Protein AF-A0A0S9N6T1-F1 (afdb_monomer)

Foldseek 3Di:
DPLVVVQVVQVVVLVVPADDKDWDADPVPRDIKIWGWHWDDKDWDPPCVPPDPFKTKIKIKTWTAWIADPVVRDTDGGQVSCVVVVNGDIDIDIDIDGPPPDPPPPPD

Radius of gyration: 19.17 Å; Cα contacts (8 Å, |Δi|>4): 183; chains: 1; bounding box: 43×37×54 Å

Sequence (108 aa):
MGGAFLALDFFRKMRGTHNQYWSCECPACQCSADLGGEKDFEELTEDQDEITPGWEEFETTFSPAGFFCEQSSLQLVGTGELLAAGMNDEIVEVQEREINDEPDYRND

Secondary structure (DSSP, 8-state):
--HHHHHHHHHHHHHHH-SEEEEEE-TTT-SEEEEEEEEEEEEE-S-GGGSPTTEEEEEEEEEEEEEEETTTTEEEESHHHHHHTT----EEEEEEEE----------

Mean predicted aligned error: 10.29 Å

Solvent-accessible surface area (backbone atoms only — not comparable to full-atom values): 6488 Å² total; per-residue (Å²): 143,65,66,70,63,57,52,53,52,50,53,52,46,50,71,70,73,38,77,46,76,46,82,44,72,31,94,87,70,71,42,76,19,44,36,24,19,37,76,72,51,74,46,71,57,88,81,52,88,82,52,61,95,60,50,46,51,34,41,33,36,25,41,43,38,34,36,42,24,80,86,78,65,47,74,34,68,37,52,70,48,25,46,76,70,71,51,58,70,68,46,76,46,78,44,80,42,72,61,82,83,75,79,90,70,84,79,128

pLDDT: mean 77.43, std 13.31, range [45.69, 90.56]

Structure (mmCIF, N/CA/C/O backbone):
data_AF-A0A0S9N6T1-F1
#
_entry.id   AF-A0A0S9N6T1-F1
#
loop_
_atom_site.group_PDB
_atom_site.id
_atom_site.type_symbol
_atom_site.label_atom_id
_atom_site.label_alt_id
_atom_site.label_comp_id
_atom_site.label_asym_id
_atom_site.label_entity_id
_atom_site.label_seq_id
_atom_site.pdbx_PDB_ins_code
_atom_site.Cartn_x
_atom_site.Cartn_y
_atom_site.Cartn_z
_atom_site.occupancy
_atom_site.B_iso_or_equiv
_atom_site.auth_seq_id
_atom_site.auth_comp_id
_atom_site.auth_asym_id
_atom_site.auth_atom_id
_atom_site.pdbx_PDB_model_num
ATOM 1 N N . MET A 1 1 ? -18.369 13.206 19.808 1.00 47.94 1 MET A N 1
ATOM 2 C CA . MET A 1 1 ? -18.245 13.527 18.367 1.00 47.94 1 MET A CA 1
ATOM 3 C C . MET A 1 1 ? -16.762 13.639 17.976 1.00 47.94 1 MET A C 1
ATOM 5 O O . MET A 1 1 ? -16.343 14.690 17.523 1.00 47.94 1 MET A O 1
ATOM 9 N N . GLY A 1 2 ? -15.947 12.598 18.206 1.00 53.03 2 GLY A N 1
ATOM 10 C CA . GLY A 1 2 ? -14.480 12.683 18.043 1.00 53.03 2 GLY A CA 1
ATOM 11 C C . GLY A 1 2 ? -13.848 11.659 17.091 1.00 53.03 2 GLY A C 1
ATOM 12 O O . GLY A 1 2 ? -12.690 11.819 16.736 1.00 53.03 2 GLY A O 1
ATOM 13 N N . GLY A 1 3 ? -14.585 10.628 16.657 1.00 53.38 3 GLY A N 1
ATOM 14 C CA . GLY A 1 3 ? -14.027 9.552 15.823 1.00 53.38 3 GLY A CA 1
ATOM 15 C C . GLY A 1 3 ? -13.812 9.938 14.356 1.00 53.38 3 GLY A C 1
ATOM 16 O O . GLY A 1 3 ? -12.800 9.579 13.770 1.00 53.38 3 GLY A O 1
ATOM 17 N N . ALA A 1 4 ? -14.717 10.735 13.778 1.00 58.81 4 ALA A N 1
ATOM 18 C CA . ALA A 1 4 ? -14.657 11.098 12.358 1.00 58.81 4 ALA A CA 1
ATOM 19 C C . ALA A 1 4 ? -13.481 12.030 12.001 1.00 58.81 4 ALA A C 1
ATOM 21 O O . ALA A 1 4 ? -12.968 11.966 10.890 1.00 58.81 4 ALA A O 1
ATOM 22 N N . PHE A 1 5 ? -13.028 12.873 12.938 1.00 60.28 5 PHE A N 1
ATOM 23 C CA . PHE A 1 5 ? -11.889 13.770 12.703 1.00 60.28 5 PHE A CA 1
ATOM 24 C C . PHE A 1 5 ? -10.566 13.001 12.592 1.00 60.28 5 PHE A C 1
ATOM 26 O O . PHE A 1 5 ? -9.783 13.264 11.686 1.00 60.28 5 PHE A O 1
ATOM 33 N N . LEU A 1 6 ? -10.352 12.000 13.453 1.00 61.56 6 LEU A N 1
ATOM 34 C CA . LEU A 1 6 ? -9.128 11.189 13.441 1.00 61.56 6 LEU A CA 1
ATOM 35 C C . LEU A 1 6 ? -9.034 10.290 12.199 1.00 61.56 6 LEU A C 1
ATOM 37 O O . LEU A 1 6 ? -7.946 10.091 11.665 1.00 61.56 6 LEU A O 1
ATOM 41 N N . ALA A 1 7 ? -10.173 9.785 11.719 1.00 66.69 7 ALA A N 1
ATOM 42 C CA . ALA A 1 7 ? -10.259 9.000 10.490 1.00 66.69 7 ALA A CA 1
ATOM 43 C C . ALA A 1 7 ? -9.830 9.812 9.253 1.00 66.69 7 ALA A C 1
ATOM 45 O O . ALA A 1 7 ? -9.043 9.335 8.436 1.00 66.69 7 ALA A O 1
ATOM 46 N N . LEU A 1 8 ? -10.294 11.063 9.146 1.00 69.88 8 LEU A N 1
ATOM 47 C CA . LEU A 1 8 ? -9.970 11.933 8.013 1.00 69.88 8 LEU A CA 1
ATOM 48 C C . LEU A 1 8 ? -8.488 12.340 7.989 1.00 69.88 8 LEU A C 1
ATOM 50 O O . LEU A 1 8 ? -7.871 12.371 6.923 1.00 69.88 8 LEU A O 1
ATOM 54 N N . ASP A 1 9 ? -7.915 12.641 9.158 1.00 78.25 9 ASP A N 1
ATOM 55 C CA . ASP A 1 9 ? -6.506 13.026 9.277 1.00 78.25 9 ASP A CA 1
ATOM 56 C C . ASP A 1 9 ? -5.570 11.873 8.907 1.00 78.25 9 ASP A C 1
ATOM 58 O O . ASP A 1 9 ? -4.569 12.084 8.218 1.00 78.25 9 ASP A O 1
ATOM 62 N N . PHE A 1 10 ? -5.910 10.646 9.312 1.00 73.06 10 PHE A N 1
ATOM 63 C CA . PHE A 1 10 ? -5.120 9.473 8.958 1.00 73.06 10 PHE A CA 1
ATOM 64 C C . PHE A 1 10 ? -5.175 9.185 7.459 1.00 73.06 10 PHE A C 1
ATOM 66 O O . PHE A 1 10 ? -4.132 9.020 6.834 1.00 73.06 10 PHE A O 1
ATOM 73 N N . PHE A 1 11 ? -6.369 9.203 6.862 1.00 74.62 11 PHE A N 1
ATOM 74 C CA . PHE A 1 11 ? -6.536 9.017 5.423 1.00 74.62 11 PHE A CA 1
ATOM 75 C C . PHE A 1 11 ? -5.745 10.046 4.610 1.00 74.62 11 PHE A C 1
ATOM 77 O O . PHE A 1 11 ? -5.027 9.698 3.676 1.00 74.62 11 PHE A O 1
ATOM 84 N N . ARG A 1 12 ? -5.816 11.323 5.001 1.00 80.50 12 ARG A N 1
ATOM 85 C CA . ARG A 1 12 ? -5.066 12.398 4.346 1.00 80.50 12 ARG A CA 1
ATOM 86 C C . ARG A 1 12 ? -3.557 12.238 4.514 1.00 80.50 12 ARG A C 1
ATOM 88 O O . ARG A 1 12 ? -2.817 12.536 3.583 1.00 80.50 12 ARG A O 1
ATOM 95 N N . LYS A 1 13 ? -3.101 11.796 5.688 1.00 80.75 13 LYS A N 1
ATOM 96 C CA . LYS A 1 13 ? -1.686 11.505 5.925 1.00 80.75 13 LYS A CA 1
ATOM 97 C C . LYS A 1 13 ? -1.231 10.351 5.041 1.00 80.75 13 LYS A C 1
ATOM 99 O O . LYS A 1 13 ? -0.256 10.516 4.325 1.00 80.75 13 LYS A O 1
ATOM 104 N N . MET A 1 14 ? -1.975 9.246 5.041 1.00 80.69 14 MET A N 1
ATOM 105 C CA . MET A 1 14 ? -1.696 8.070 4.223 1.00 80.69 14 MET A CA 1
ATOM 106 C C . MET A 1 14 ? -1.617 8.463 2.744 1.00 80.69 14 MET A C 1
ATOM 108 O O . MET A 1 14 ? -0.597 8.185 2.124 1.00 80.69 14 MET A O 1
ATOM 112 N N . ARG A 1 15 ? -2.579 9.254 2.245 1.00 79.38 15 ARG A N 1
ATOM 113 C CA . ARG A 1 15 ? -2.589 9.808 0.879 1.00 79.38 15 ARG A CA 1
ATOM 114 C C . ARG A 1 15 ? -1.493 10.820 0.534 1.00 79.38 15 ARG A C 1
ATOM 116 O O . ARG A 1 15 ? -1.347 11.182 -0.629 1.00 79.38 15 ARG A O 1
ATOM 123 N N . GLY A 1 16 ? -0.765 11.322 1.524 1.00 80.50 16 GLY A N 1
ATOM 124 C CA . GLY A 1 16 ? 0.348 12.248 1.322 1.00 80.50 16 GLY A CA 1
ATOM 125 C C . GLY A 1 16 ? 1.723 11.623 1.536 1.00 80.50 16 GLY A C 1
ATOM 126 O O . GLY A 1 16 ? 2.716 12.279 1.237 1.00 80.50 16 GLY A O 1
ATOM 127 N N . THR A 1 17 ? 1.796 10.410 2.092 1.00 81.81 17 THR A N 1
ATOM 128 C CA . THR A 1 17 ? 3.067 9.761 2.448 1.00 81.81 17 THR A CA 1
ATOM 129 C C . THR A 1 17 ? 3.435 8.589 1.554 1.00 81.81 17 THR A C 1
ATOM 131 O O . THR A 1 17 ? 4.606 8.241 1.528 1.00 81.81 17 THR A O 1
ATOM 134 N N . HIS A 1 18 ? 2.477 7.979 0.855 1.00 86.12 18 HIS A N 1
ATOM 135 C CA . HIS A 1 18 ? 2.732 6.817 0.002 1.00 86.12 18 HIS A CA 1
ATOM 136 C C . HIS A 1 18 ? 2.793 7.226 -1.470 1.00 86.12 18 HIS A C 1
ATOM 138 O O . HIS A 1 18 ? 2.240 8.257 -1.874 1.00 86.12 18 HIS A O 1
ATOM 144 N N . ASN A 1 19 ? 3.457 6.405 -2.275 1.00 87.56 19 ASN A N 1
ATOM 145 C CA . ASN A 1 19 ? 3.666 6.703 -3.687 1.00 87.56 19 ASN A CA 1
ATOM 146 C C . ASN A 1 19 ? 2.448 6.310 -4.521 1.00 87.56 19 ASN A C 1
ATOM 148 O O . ASN A 1 19 ? 2.088 7.036 -5.443 1.00 87.56 19 ASN A O 1
ATOM 152 N N . GLN A 1 20 ? 1.804 5.199 -4.164 1.00 88.50 20 GLN A N 1
ATOM 153 C CA . GLN A 1 20 ? 0.685 4.629 -4.904 1.00 88.50 20 GLN A CA 1
ATOM 154 C C . GLN A 1 20 ? -0.392 4.100 -3.948 1.00 88.50 20 GLN A C 1
ATOM 156 O O . GLN A 1 20 ? -0.109 3.805 -2.783 1.00 88.50 20 GLN A O 1
ATOM 161 N N . TYR A 1 21 ? -1.635 4.026 -4.432 1.00 89.56 21 TYR A N 1
ATOM 162 C CA . TYR A 1 21 ? -2.800 3.615 -3.648 1.00 89.56 21 TYR A CA 1
ATOM 163 C C . TYR A 1 21 ? -3.662 2.629 -4.422 1.00 89.56 21 TYR A C 1
ATOM 165 O O . TYR A 1 21 ? -3.954 2.856 -5.596 1.00 89.56 21 TYR A O 1
ATOM 173 N N . TRP A 1 22 ? -4.161 1.607 -3.734 1.00 88.81 22 TRP A N 1
ATOM 174 C CA . TRP A 1 22 ? -5.075 0.617 -4.293 1.00 88.81 22 TRP A CA 1
ATOM 175 C C . TRP A 1 22 ? -6.285 0.432 -3.387 1.00 88.81 22 TRP A C 1
ATOM 177 O O . TRP A 1 22 ? -6.208 0.548 -2.163 1.00 88.81 22 TRP A O 1
ATOM 187 N N . SER A 1 23 ? -7.427 0.136 -3.999 1.00 89.00 23 SER A N 1
ATOM 188 C CA . SER A 1 23 ? -8.634 -0.235 -3.267 1.00 89.00 23 SER A CA 1
ATOM 189 C C . SER A 1 23 ? -8.650 -1.744 -3.040 1.00 89.00 23 SER A C 1
ATOM 191 O O . SER A 1 23 ? -8.559 -2.513 -3.993 1.00 89.00 23 SER A O 1
ATOM 193 N N . CYS A 1 24 ? -8.787 -2.166 -1.787 1.00 89.00 24 CYS A N 1
ATOM 194 C CA . CYS A 1 24 ? -8.842 -3.574 -1.391 1.00 89.00 24 CYS A CA 1
ATOM 195 C C . CYS A 1 24 ? -9.976 -3.823 -0.386 1.00 89.00 24 CYS A C 1
ATOM 197 O O . CYS A 1 24 ? -10.635 -2.891 0.082 1.00 89.00 24 CYS A 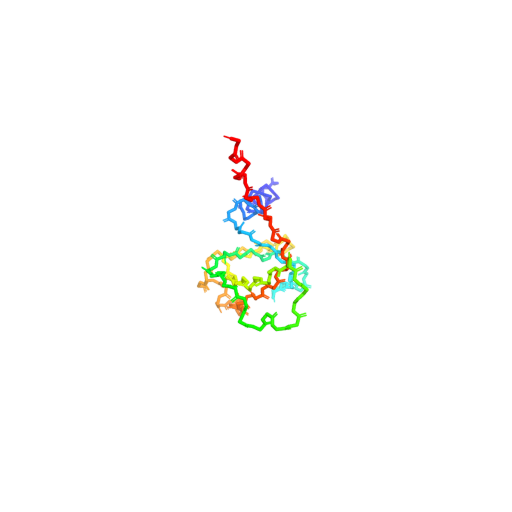O 1
ATOM 199 N N . GLU A 1 25 ? -10.237 -5.089 -0.068 1.00 90.38 25 GLU A N 1
ATOM 200 C CA . GLU A 1 25 ? -11.260 -5.465 0.908 1.00 90.38 25 GLU A CA 1
ATOM 201 C C . GLU A 1 25 ? -10.684 -5.520 2.326 1.00 90.38 25 GLU A C 1
ATOM 203 O O . GLU A 1 25 ? -9.625 -6.094 2.582 1.00 90.38 25 GLU A O 1
ATOM 208 N N . CYS A 1 26 ? -11.404 -4.937 3.284 1.00 89.88 26 CYS A N 1
ATOM 209 C CA . CYS A 1 26 ? -10.989 -4.949 4.679 1.00 89.88 26 CYS A CA 1
ATOM 210 C C . CYS A 1 26 ? -11.190 -6.338 5.313 1.00 89.88 26 CYS A C 1
ATOM 212 O O . CYS A 1 26 ? -12.321 -6.825 5.348 1.00 89.88 26 CYS A O 1
ATOM 214 N N . PRO A 1 27 ? -10.170 -6.944 5.946 1.00 86.25 27 PRO A N 1
ATOM 215 C CA . PRO A 1 27 ? -10.279 -8.277 6.540 1.00 86.25 27 PRO A CA 1
ATOM 216 C C . PRO A 1 27 ? -11.200 -8.291 7.765 1.00 86.25 27 PRO A C 1
ATOM 218 O O . PRO A 1 27 ? -11.736 -9.332 8.135 1.00 86.25 27 PRO A O 1
ATOM 221 N N . ALA A 1 28 ? -11.416 -7.131 8.393 1.00 87.56 28 ALA A N 1
ATOM 222 C CA . ALA A 1 28 ? -12.270 -7.006 9.568 1.00 87.56 28 ALA A CA 1
ATOM 223 C C . ALA A 1 28 ? -13.760 -6.836 9.228 1.00 87.56 28 ALA A C 1
ATOM 225 O O . ALA A 1 28 ? -14.609 -7.299 9.987 1.00 87.56 28 ALA A O 1
ATOM 226 N N . CYS A 1 29 ? -14.096 -6.146 8.131 1.00 90.50 29 CYS A N 1
ATOM 227 C CA . CYS A 1 29 ? -15.485 -5.771 7.824 1.00 90.50 29 CYS A CA 1
ATOM 228 C C . CYS A 1 29 ? -15.932 -6.016 6.377 1.00 90.50 29 CYS A C 1
ATOM 230 O O . CYS A 1 29 ? -17.088 -5.739 6.066 1.00 90.50 29 CYS A O 1
ATOM 232 N N . GLN A 1 30 ? -15.050 -6.518 5.506 1.00 89.44 30 GLN A N 1
ATOM 233 C CA . GLN A 1 30 ? -15.307 -6.827 4.088 1.00 89.44 30 GLN A CA 1
ATOM 234 C C . GLN A 1 30 ? -15.817 -5.637 3.261 1.00 89.44 30 GLN A C 1
ATOM 236 O O . GLN A 1 30 ? -16.380 -5.801 2.185 1.00 89.44 30 GLN A O 1
ATOM 241 N N . CYS A 1 31 ? -15.641 -4.419 3.767 1.00 90.56 31 CYS A N 1
ATOM 242 C CA . CYS A 1 31 ? -15.926 -3.198 3.028 1.00 90.56 31 CYS A CA 1
ATOM 243 C C . CYS A 1 31 ? -14.688 -2.754 2.241 1.00 90.56 31 CYS A C 1
ATOM 245 O O . CYS A 1 31 ? -13.575 -3.209 2.514 1.00 90.56 31 CYS A O 1
ATOM 247 N N . SER A 1 32 ? -14.877 -1.813 1.316 1.00 89.81 32 SER A N 1
ATOM 248 C CA . SER A 1 32 ? -13.775 -1.155 0.614 1.00 89.81 32 SER A CA 1
ATOM 249 C C . SER A 1 32 ? -12.853 -0.422 1.590 1.00 89.81 32 SER A C 1
ATOM 251 O O . SER A 1 32 ? -13.309 0.290 2.491 1.00 89.81 32 SER A O 1
ATOM 253 N N . ALA A 1 33 ? -11.557 -0.588 1.385 1.00 89.94 33 ALA A N 1
ATOM 254 C CA . ALA A 1 33 ? -10.490 0.063 2.119 1.00 89.94 33 ALA A CA 1
ATOM 255 C C . ALA A 1 33 ? -9.383 0.502 1.156 1.00 89.94 33 ALA A C 1
ATOM 257 O O . ALA A 1 33 ? -9.303 0.030 0.020 1.00 89.94 33 ALA A O 1
ATOM 258 N N . ASP A 1 34 ? -8.533 1.407 1.621 1.00 89.69 34 ASP A N 1
ATOM 259 C CA . ASP A 1 34 ? -7.404 1.922 0.859 1.00 89.69 34 ASP A CA 1
ATOM 260 C C . ASP A 1 34 ? -6.103 1.314 1.400 1.00 89.69 34 ASP A C 1
ATOM 262 O O . ASP A 1 34 ? -5.829 1.359 2.603 1.00 89.69 34 ASP A O 1
ATOM 266 N N . LEU A 1 35 ? -5.289 0.783 0.493 1.00 90.25 35 LEU A N 1
ATOM 267 C CA . LEU A 1 35 ? -3.928 0.316 0.728 1.00 90.25 35 LEU A CA 1
ATOM 268 C C . LEU A 1 35 ? -2.968 1.300 0.057 1.00 90.25 35 LEU A C 1
ATOM 270 O O . LEU A 1 35 ? -3.110 1.583 -1.126 1.00 90.25 35 LEU A O 1
ATOM 274 N N . GLY A 1 36 ? -2.017 1.837 0.807 1.00 90.44 36 GLY A N 1
ATOM 275 C CA . GLY A 1 36 ? -0.922 2.661 0.316 1.00 90.44 36 GLY A CA 1
ATOM 276 C C . GLY A 1 36 ? 0.365 1.848 0.217 1.00 90.44 36 GLY A C 1
ATOM 277 O O . GLY A 1 36 ? 0.692 1.076 1.124 1.00 90.44 36 GLY A O 1
ATOM 278 N N . GLY A 1 37 ? 1.106 2.051 -0.867 1.00 89.94 37 GLY A N 1
ATOM 279 C CA . GLY A 1 37 ? 2.389 1.400 -1.108 1.00 89.94 37 GLY A CA 1
ATOM 280 C C . GLY A 1 37 ? 3.511 2.382 -1.368 1.00 89.94 37 GLY A C 1
ATOM 281 O O . GLY A 1 37 ? 3.323 3.481 -1.902 1.00 89.94 37 GLY A O 1
ATOM 282 N N . GLU A 1 38 ? 4.696 1.961 -0.963 1.00 88.88 38 GLU A N 1
ATOM 283 C CA . GLU A 1 38 ? 5.946 2.646 -1.237 1.00 88.88 38 GLU A CA 1
ATOM 284 C C . GLU A 1 38 ? 6.592 2.014 -2.466 1.00 88.88 38 GLU A C 1
ATOM 286 O O . GLU A 1 38 ? 6.539 0.802 -2.659 1.00 88.88 38 GLU A O 1
ATOM 291 N N . LYS A 1 39 ? 7.155 2.857 -3.334 1.00 89.88 39 LYS A N 1
ATOM 292 C CA . LYS A 1 39 ? 7.903 2.382 -4.500 1.00 89.88 39 LYS A CA 1
ATOM 293 C C . LYS A 1 39 ? 9.229 1.824 -4.002 1.00 89.88 39 LYS A C 1
ATOM 295 O O . LYS A 1 39 ? 9.993 2.578 -3.400 1.00 89.88 39 LYS A O 1
ATOM 300 N N . ASP A 1 40 ? 9.483 0.555 -4.280 1.00 85.56 40 ASP A N 1
ATOM 301 C CA . ASP A 1 40 ? 10.706 -0.131 -3.868 1.00 85.56 40 ASP A CA 1
ATOM 302 C C . ASP A 1 40 ? 11.747 -0.068 -4.988 1.00 85.56 40 ASP A C 1
ATOM 304 O O . ASP A 1 40 ? 12.793 0.568 -4.842 1.00 85.56 40 ASP A O 1
ATOM 308 N N . PHE A 1 41 ? 11.412 -0.637 -6.147 1.00 81.25 41 PHE A N 1
ATOM 309 C CA . PHE A 1 41 ? 12.289 -0.708 -7.314 1.00 81.25 41 PHE A CA 1
ATOM 310 C C . PHE A 1 41 ? 11.512 -0.376 -8.591 1.00 81.25 41 PHE A C 1
ATOM 312 O O . PHE A 1 41 ? 10.312 -0.620 -8.689 1.00 81.25 41 PHE A O 1
ATOM 319 N N . GLU A 1 42 ? 12.194 0.228 -9.558 1.00 85.00 42 GLU A N 1
ATOM 320 C CA . GLU A 1 42 ? 11.706 0.399 -10.928 1.00 85.00 42 GLU A CA 1
ATOM 321 C C . GLU A 1 42 ? 12.836 0.004 -11.860 1.00 85.00 42 GLU A C 1
ATOM 323 O O . GLU A 1 42 ? 13.944 0.537 -11.747 1.00 85.00 42 GLU A O 1
ATOM 328 N N . GLU A 1 43 ? 12.552 -0.939 -12.746 1.00 80.56 43 GLU A N 1
ATOM 329 C CA . GLU A 1 43 ? 13.500 -1.462 -13.719 1.00 80.56 43 GLU A CA 1
ATOM 330 C C . GLU A 1 43 ? 12.871 -1.421 -15.115 1.00 80.56 43 GLU A C 1
ATOM 332 O O . GLU A 1 43 ? 11.653 -1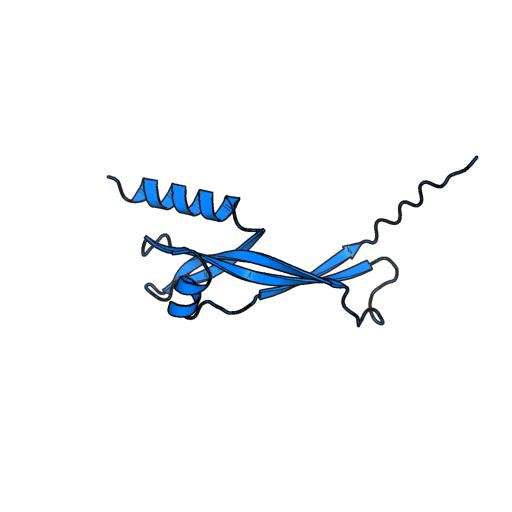.491 -15.280 1.00 80.56 43 GLU A O 1
ATOM 337 N N . LEU A 1 44 ? 13.714 -1.238 -16.131 1.00 76.81 44 LEU A N 1
ATOM 338 C CA . LEU A 1 44 ? 13.306 -1.379 -17.527 1.00 76.81 44 LEU A CA 1
ATOM 339 C C . LEU A 1 44 ? 13.055 -2.859 -17.798 1.00 76.81 44 LEU A C 1
ATOM 341 O O . LEU A 1 44 ? 13.902 -3.685 -17.447 1.00 76.81 44 LEU A O 1
ATOM 345 N N . THR A 1 45 ? 11.935 -3.196 -18.432 1.00 71.88 45 THR A N 1
ATOM 346 C CA . THR A 1 45 ? 11.696 -4.590 -18.809 1.00 71.88 45 THR A CA 1
ATOM 347 C C . THR A 1 45 ? 12.687 -5.017 -19.893 1.00 71.88 45 THR A C 1
ATOM 349 O O . THR A 1 45 ? 13.032 -4.246 -20.792 1.00 71.88 45 THR A O 1
ATOM 352 N N . GLU A 1 46 ? 13.215 -6.239 -19.764 1.00 60.16 46 GLU A N 1
ATOM 353 C CA . GLU A 1 46 ? 14.207 -6.796 -20.698 1.00 60.16 46 GLU A CA 1
ATOM 354 C C . GLU A 1 46 ? 13.557 -7.269 -22.018 1.00 60.16 46 GLU A C 1
ATOM 356 O O . GLU A 1 46 ? 14.223 -7.306 -23.052 1.00 60.16 46 GLU A O 1
ATOM 361 N N . ASP A 1 47 ? 12.252 -7.562 -22.010 1.00 61.78 47 ASP A N 1
ATOM 362 C CA . ASP A 1 47 ? 11.448 -8.005 -23.161 1.00 61.78 47 ASP A CA 1
ATOM 363 C C . ASP A 1 47 ? 10.943 -6.817 -24.015 1.00 61.78 47 ASP A C 1
ATOM 365 O O . ASP A 1 47 ? 9.752 -6.644 -24.263 1.00 61.78 47 ASP A O 1
ATOM 369 N N . GLN A 1 48 ? 11.865 -5.981 -24.507 1.00 55.72 48 GLN A N 1
ATOM 370 C CA . GLN A 1 48 ? 11.522 -4.855 -25.396 1.00 55.72 48 GLN A CA 1
ATOM 371 C C . GLN A 1 48 ? 11.380 -5.239 -26.879 1.00 55.72 48 GLN A C 1
ATOM 373 O O . GLN A 1 48 ? 11.083 -4.383 -27.712 1.00 55.72 48 GLN A O 1
ATOM 378 N N . ASP A 1 49 ? 11.585 -6.512 -27.232 1.00 57.81 49 ASP A N 1
ATOM 379 C CA . ASP A 1 49 ? 11.567 -6.994 -28.622 1.00 57.81 49 ASP A CA 1
ATOM 380 C C . ASP A 1 49 ? 10.208 -6.785 -29.333 1.00 57.81 49 ASP A C 1
ATOM 382 O O . ASP A 1 49 ? 10.172 -6.685 -30.562 1.00 57.81 49 ASP A O 1
ATOM 386 N N . GLU A 1 50 ? 9.094 -6.684 -28.592 1.00 55.34 50 GLU A N 1
ATOM 387 C CA . GLU A 1 50 ? 7.748 -6.415 -29.139 1.00 55.34 50 GLU A CA 1
ATOM 388 C C . GLU A 1 50 ? 7.276 -4.957 -28.982 1.00 55.34 50 GLU A C 1
ATOM 390 O O . GLU A 1 50 ? 6.204 -4.600 -29.485 1.00 55.34 50 GLU A O 1
ATOM 395 N N . ILE A 1 51 ? 8.062 -4.090 -28.338 1.00 57.84 51 ILE A N 1
ATOM 396 C CA . ILE A 1 51 ? 7.662 -2.704 -28.081 1.00 57.84 51 ILE A CA 1
ATOM 397 C C . ILE A 1 51 ? 7.879 -1.849 -29.336 1.00 57.84 51 ILE A C 1
ATOM 399 O O . ILE A 1 51 ? 8.856 -1.977 -30.077 1.00 57.84 51 ILE A O 1
ATOM 403 N N . THR A 1 52 ? 6.923 -0.957 -29.609 1.00 59.44 52 THR A N 1
ATOM 404 C CA . THR A 1 52 ? 7.002 -0.041 -30.754 1.00 59.44 52 THR A CA 1
ATOM 405 C C . THR A 1 52 ? 8.208 0.890 -30.584 1.00 59.44 52 THR A C 1
ATOM 407 O O . THR A 1 52 ? 8.342 1.494 -29.520 1.00 59.44 52 THR A O 1
ATOM 410 N N . PRO A 1 53 ? 9.057 1.087 -31.614 1.00 56.84 53 PRO A N 1
ATOM 411 C CA . PRO A 1 53 ? 10.180 2.017 -31.527 1.00 56.84 53 PRO A CA 1
ATOM 412 C C . PRO A 1 53 ? 9.685 3.412 -31.113 1.00 56.84 53 PRO A C 1
ATOM 414 O O . PRO A 1 53 ? 8.890 4.020 -31.832 1.00 56.84 53 PRO A O 1
ATOM 417 N N . GLY A 1 54 ? 10.137 3.886 -29.947 1.00 62.59 54 GLY A N 1
ATOM 418 C CA . GLY A 1 54 ? 9.689 5.137 -29.319 1.00 62.59 54 GLY A CA 1
ATOM 419 C C . GLY A 1 54 ? 8.984 4.978 -27.966 1.00 62.59 54 GLY A C 1
ATOM 420 O O . GLY A 1 54 ? 8.649 5.988 -27.355 1.00 62.59 54 GLY A O 1
ATOM 421 N N . TRP A 1 55 ? 8.770 3.751 -27.486 1.00 63.84 55 TRP A N 1
ATOM 422 C CA . TRP A 1 55 ? 8.180 3.467 -26.174 1.00 63.84 55 TRP A CA 1
ATOM 423 C C . TRP A 1 55 ? 9.128 2.600 -25.343 1.00 63.84 55 TRP A C 1
ATOM 425 O O . TRP A 1 55 ? 9.770 1.706 -25.885 1.00 63.84 55 TRP A O 1
ATOM 435 N N . GLU A 1 56 ? 9.214 2.876 -24.043 1.00 71.88 56 GLU A N 1
ATOM 436 C CA . GLU A 1 56 ? 9.915 2.046 -23.058 1.00 71.88 56 GLU A CA 1
ATOM 437 C C . GLU A 1 56 ? 8.908 1.559 -22.018 1.00 71.88 56 GLU A C 1
ATOM 439 O O . GLU A 1 56 ? 8.073 2.328 -21.526 1.00 71.88 56 GLU A O 1
ATOM 444 N N . GLU A 1 57 ? 8.993 0.278 -21.677 1.00 77.31 57 GLU A N 1
ATOM 445 C CA . GLU A 1 57 ? 8.197 -0.323 -20.619 1.00 77.31 57 GLU A CA 1
ATOM 446 C C . GLU A 1 57 ? 9.022 -0.389 -19.326 1.00 77.31 57 GLU A C 1
ATOM 448 O O . GLU A 1 57 ? 10.170 -0.839 -19.296 1.00 77.31 57 GLU A O 1
ATOM 453 N N . PHE A 1 58 ? 8.429 0.120 -18.249 1.00 81.12 58 PHE A N 1
ATOM 454 C CA . PHE A 1 58 ? 9.014 0.139 -16.917 1.00 81.12 58 PHE A CA 1
ATOM 455 C C . PHE A 1 58 ? 8.174 -0.727 -15.992 1.00 81.12 58 PHE A C 1
ATOM 457 O O . PHE A 1 58 ? 6.983 -0.471 -15.795 1.00 81.12 58 PHE A O 1
ATOM 464 N N . GLU A 1 59 ? 8.811 -1.709 -15.371 1.00 86.06 59 GLU A N 1
ATOM 465 C CA . GLU A 1 59 ? 8.225 -2.484 -14.291 1.00 86.06 59 GLU A CA 1
ATOM 466 C C . GLU A 1 59 ? 8.542 -1.785 -12.967 1.00 86.06 59 GLU A C 1
ATOM 468 O O . GLU A 1 59 ? 9.701 -1.572 -12.614 1.00 86.06 59 GLU A O 1
ATOM 473 N N . THR A 1 60 ? 7.505 -1.371 -12.240 1.00 88.12 60 THR A N 1
ATOM 474 C CA . THR A 1 60 ? 7.637 -0.773 -10.910 1.00 88.12 60 THR A CA 1
ATOM 475 C C . THR A 1 60 ? 7.056 -1.699 -9.858 1.00 88.12 60 THR A C 1
ATOM 477 O O . THR A 1 60 ? 5.857 -1.977 -9.855 1.00 88.12 60 THR A O 1
ATOM 480 N N . THR A 1 61 ? 7.893 -2.098 -8.910 1.00 88.19 61 THR A N 1
ATOM 481 C CA . THR A 1 61 ? 7.488 -2.886 -7.749 1.00 88.19 61 THR A CA 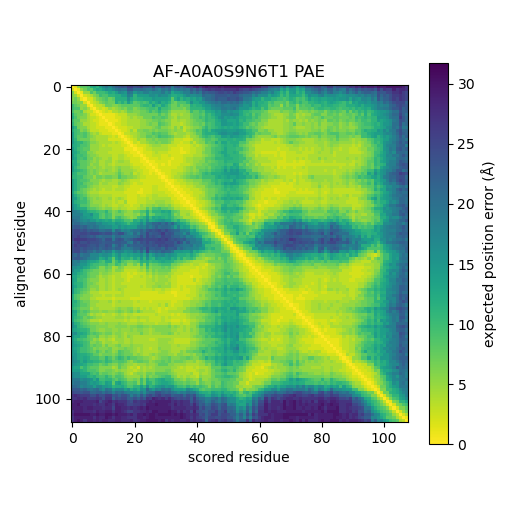1
ATOM 482 C C . THR A 1 61 ? 7.203 -1.967 -6.572 1.00 88.19 61 THR A C 1
ATOM 484 O O . THR A 1 61 ? 8.011 -1.104 -6.207 1.00 88.19 61 THR A O 1
ATOM 487 N N . PHE A 1 62 ? 6.045 -2.171 -5.956 1.00 89.56 62 PHE A N 1
ATOM 488 C CA .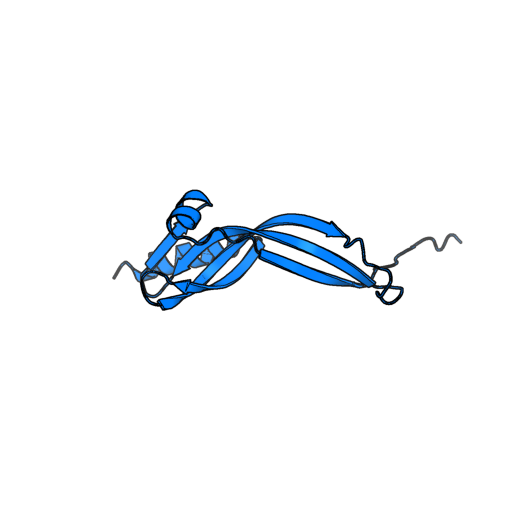 PHE A 1 62 ? 5.606 -1.460 -4.772 1.00 89.56 62 PHE A CA 1
ATOM 489 C C . PHE A 1 62 ? 5.411 -2.412 -3.596 1.00 89.56 62 PHE A C 1
ATOM 491 O O . PHE A 1 62 ? 4.734 -3.437 -3.707 1.00 89.56 62 PHE A O 1
ATOM 498 N N . SER A 1 63 ? 5.921 -2.004 -2.439 1.00 89.31 63 SER A N 1
ATOM 499 C CA . SER A 1 63 ? 5.679 -2.690 -1.176 1.00 89.31 63 SER A CA 1
ATOM 500 C C . SER A 1 63 ? 4.506 -2.054 -0.435 1.00 89.31 63 SER A C 1
ATOM 502 O O . SER A 1 63 ? 4.463 -0.827 -0.278 1.00 89.31 63 SER A O 1
ATOM 504 N N . PRO A 1 64 ? 3.557 -2.849 0.082 1.00 89.06 64 PRO A N 1
ATOM 505 C CA . PRO A 1 64 ? 2.478 -2.329 0.905 1.00 89.06 64 PRO A CA 1
ATOM 506 C C . PRO A 1 64 ? 3.047 -1.777 2.222 1.00 89.06 64 PRO A C 1
ATOM 508 O O . PRO A 1 64 ? 3.777 -2.456 2.950 1.00 89.06 64 PRO A O 1
ATOM 511 N N . ALA A 1 65 ? 2.699 -0.529 2.537 1.00 88.25 65 ALA A N 1
ATOM 512 C CA . ALA A 1 65 ? 3.287 0.217 3.652 1.00 88.25 65 ALA A CA 1
ATOM 513 C C . ALA A 1 65 ? 2.250 0.881 4.571 1.00 88.25 65 ALA A C 1
ATOM 515 O O . ALA A 1 65 ? 2.548 1.161 5.734 1.00 88.25 65 ALA A O 1
ATOM 516 N N . GLY A 1 66 ? 1.004 1.055 4.128 1.00 88.44 66 GLY A N 1
ATOM 517 C CA . GLY A 1 66 ? -0.072 1.521 4.999 1.00 88.44 66 GLY A CA 1
ATOM 518 C C . GLY A 1 66 ? -1.443 1.058 4.535 1.00 88.44 66 GLY A C 1
ATOM 519 O O . GLY A 1 66 ? -1.682 0.916 3.348 1.00 88.44 66 GLY A O 1
ATOM 520 N N . PHE A 1 67 ? -2.371 0.850 5.462 1.00 90.00 67 PHE A N 1
ATOM 521 C CA . PHE A 1 67 ? -3.751 0.478 5.158 1.00 90.00 67 PHE A CA 1
ATOM 522 C C . PHE A 1 67 ? -4.725 1.260 6.033 1.00 90.00 67 PHE A C 1
ATOM 524 O O . PHE A 1 67 ? -4.490 1.486 7.225 1.00 90.00 67 PHE A O 1
ATOM 531 N N . PHE A 1 68 ? -5.849 1.647 5.439 1.00 90.31 68 PHE A N 1
ATOM 532 C CA . PHE A 1 68 ? -6.919 2.347 6.124 1.00 90.31 68 PHE A CA 1
ATOM 533 C C . PHE A 1 68 ? -8.296 1.866 5.674 1.00 90.31 68 PHE A C 1
ATOM 535 O O . PHE A 1 68 ? -8.640 1.931 4.497 1.00 90.31 68 PHE A O 1
ATOM 542 N N . CYS A 1 69 ? -9.132 1.482 6.638 1.00 89.56 69 CYS A N 1
ATOM 543 C CA . CYS A 1 69 ? -10.554 1.253 6.415 1.00 89.56 69 CYS A CA 1
ATOM 544 C C . CYS A 1 69 ? -11.387 2.262 7.206 1.00 89.56 69 CYS A C 1
ATOM 546 O O . CYS A 1 69 ? -11.370 2.263 8.436 1.00 89.56 69 CYS A O 1
ATOM 548 N N . GLU A 1 70 ? -12.183 3.071 6.510 1.00 85.31 70 GLU A N 1
ATOM 549 C CA . GLU A 1 70 ? -13.097 4.039 7.129 1.00 85.31 70 GLU A CA 1
ATOM 550 C C . GLU A 1 70 ? -14.230 3.378 7.933 1.00 85.31 70 GLU A C 1
ATOM 552 O O . GLU A 1 70 ? -14.618 3.888 8.985 1.00 85.31 70 GLU A O 1
ATOM 557 N N . GLN A 1 71 ? -14.726 2.220 7.483 1.00 87.94 71 GLN A N 1
ATOM 558 C CA . GLN A 1 71 ? -15.902 1.560 8.062 1.00 87.94 71 GLN A CA 1
ATOM 559 C C . GLN A 1 71 ? -15.594 0.928 9.423 1.00 87.94 71 GLN A C 1
ATOM 561 O O . GLN A 1 71 ? -16.333 1.117 10.388 1.00 87.94 71 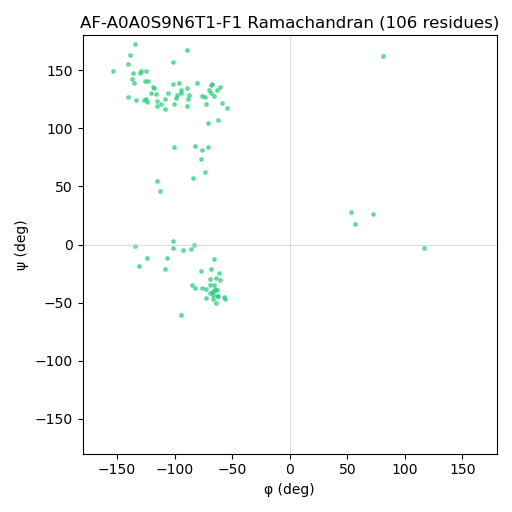GLN A O 1
ATOM 566 N N . SER A 1 72 ? -14.475 0.206 9.524 1.00 87.69 72 SER A N 1
ATOM 567 C CA . SER A 1 72 ? -14.011 -0.379 10.787 1.00 87.69 72 SER A CA 1
ATOM 568 C C . SER A 1 72 ? -13.041 0.525 11.550 1.00 87.69 72 SER A C 1
ATOM 570 O O . SER A 1 72 ? -12.628 0.165 12.651 1.00 87.69 72 SER A O 1
ATOM 572 N N . SER A 1 73 ? -12.653 1.673 10.975 1.00 84.31 73 SER A N 1
ATOM 573 C CA . SER A 1 73 ? -11.575 2.541 11.478 1.00 84.31 73 SER A CA 1
ATOM 574 C C . SER A 1 73 ? -10.252 1.793 11.706 1.00 84.31 73 SER A C 1
ATOM 576 O O . SER A 1 73 ? -9.460 2.175 12.568 1.00 84.31 73 SER A O 1
ATOM 578 N N . LEU A 1 74 ? -10.020 0.714 10.947 1.00 87.12 74 LEU A N 1
ATOM 579 C CA . LEU A 1 74 ? -8.799 -0.081 11.042 1.00 87.12 74 LEU A CA 1
ATOM 580 C C . LEU A 1 74 ? -7.665 0.674 10.347 1.00 87.12 74 LEU A C 1
ATOM 582 O O . LEU A 1 74 ? -7.807 1.089 9.198 1.00 87.12 74 LEU A O 1
ATOM 586 N N . GLN A 1 75 ? -6.563 0.847 11.065 1.00 88.38 75 GLN A N 1
ATOM 587 C CA . GLN A 1 75 ? -5.354 1.521 10.608 1.00 88.38 75 GLN A CA 1
ATOM 588 C C . GLN A 1 75 ? -4.206 0.540 10.784 1.00 88.38 75 GLN A C 1
ATOM 590 O O . GLN A 1 75 ? -4.000 0.068 11.900 1.00 88.38 75 GLN A O 1
ATOM 595 N N . LEU A 1 76 ? -3.502 0.231 9.699 1.00 87.88 76 LEU A N 1
ATOM 596 C CA . LEU A 1 76 ? -2.260 -0.534 9.745 1.00 87.88 76 LEU A CA 1
ATOM 597 C C . LEU A 1 76 ? -1.158 0.340 9.153 1.00 87.88 76 LEU A C 1
ATOM 599 O O . LEU A 1 76 ? -1.338 0.9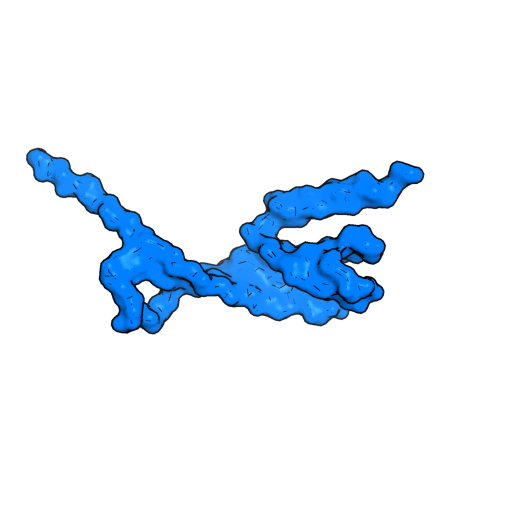39 8.092 1.00 87.88 76 LEU A O 1
ATOM 603 N N . VAL A 1 77 ? -0.039 0.450 9.854 1.00 86.88 77 VAL A N 1
ATOM 604 C CA . VAL A 1 77 ? 1.113 1.256 9.461 1.00 86.88 77 VAL A CA 1
ATOM 605 C C . VAL A 1 77 ? 2.357 0.385 9.476 1.00 86.88 77 VAL A C 1
ATOM 607 O O . VAL A 1 77 ? 2.740 -0.189 10.494 1.00 86.88 77 VAL A O 1
ATOM 610 N N . GLY A 1 78 ? 3.035 0.362 8.338 1.00 82.50 78 GLY A N 1
ATOM 611 C CA . GLY A 1 78 ? 4.255 -0.389 8.126 1.00 82.50 78 GLY A CA 1
ATOM 612 C C . GLY A 1 78 ? 4.012 -1.862 7.816 1.00 82.50 78 GLY A C 1
ATOM 613 O O . GLY A 1 78 ? 2.967 -2.454 8.102 1.00 82.50 78 GLY A O 1
ATOM 614 N N . THR A 1 79 ? 5.050 -2.475 7.260 1.00 82.44 79 THR A N 1
ATOM 615 C CA . THR A 1 79 ? 5.034 -3.849 6.753 1.00 82.44 79 THR A CA 1
ATOM 616 C C . THR A 1 79 ? 4.713 -4.878 7.838 1.00 82.44 79 THR A C 1
ATOM 618 O O . THR A 1 79 ? 4.101 -5.898 7.554 1.00 82.44 79 THR A O 1
ATOM 621 N N . GLY A 1 80 ? 5.080 -4.626 9.100 1.00 83.50 80 GLY A N 1
ATOM 622 C CA . GLY A 1 80 ? 4.830 -5.563 10.201 1.00 83.50 80 GLY A CA 1
ATOM 623 C C . GLY A 1 80 ? 3.344 -5.743 10.531 1.00 83.50 80 GLY A C 1
ATOM 624 O O . GLY A 1 80 ? 2.888 -6.869 10.724 1.00 83.50 80 GLY A O 1
ATOM 625 N N . GLU A 1 81 ? 2.581 -4.647 10.573 1.00 86.62 81 GLU A N 1
ATOM 626 C CA . GLU A 1 81 ? 1.139 -4.695 10.850 1.00 86.62 81 GLU A CA 1
ATOM 627 C C . GLU A 1 81 ? 0.363 -5.262 9.658 1.00 86.62 81 GLU A C 1
ATOM 629 O O . GLU A 1 81 ? -0.553 -6.067 9.833 1.00 86.62 81 GLU A O 1
ATOM 634 N N . LEU A 1 82 ? 0.784 -4.906 8.444 1.00 86.50 82 LEU A N 1
ATOM 635 C CA . LEU A 1 82 ? 0.244 -5.448 7.200 1.00 86.50 82 LEU A CA 1
ATOM 636 C C . LEU A 1 82 ? 0.497 -6.951 7.064 1.00 86.50 82 LEU A C 1
ATOM 638 O O . LEU A 1 82 ? -0.423 -7.703 6.756 1.00 86.50 82 LEU A O 1
ATOM 642 N N . LEU A 1 83 ? 1.706 -7.418 7.378 1.00 85.31 83 LEU A N 1
ATOM 643 C CA . LEU A 1 83 ? 2.050 -8.840 7.356 1.00 85.31 83 LEU A CA 1
ATOM 644 C C . LEU A 1 83 ? 1.235 -9.638 8.378 1.00 85.31 83 LEU A C 1
ATOM 646 O O . LEU A 1 83 ? 0.758 -10.727 8.069 1.00 85.31 83 LEU A O 1
ATOM 650 N N . ALA A 1 84 ? 0.996 -9.080 9.568 1.00 84.56 84 ALA A N 1
ATOM 651 C CA . ALA A 1 84 ? 0.109 -9.696 10.553 1.00 84.56 84 ALA A CA 1
ATOM 652 C C . ALA A 1 84 ? -1.355 -9.778 10.074 1.00 84.56 84 ALA A C 1
ATOM 654 O O . ALA A 1 84 ? -2.080 -10.689 10.475 1.00 84.56 84 ALA A O 1
ATOM 655 N N . ALA A 1 85 ? -1.781 -8.851 9.211 1.00 83.88 85 ALA A N 1
ATOM 656 C CA . ALA A 1 85 ? -3.097 -8.849 8.577 1.00 83.88 85 ALA A CA 1
ATOM 657 C C . ALA A 1 85 ? -3.167 -9.688 7.285 1.00 83.88 85 ALA A C 1
ATOM 659 O O . ALA A 1 85 ? -4.251 -9.818 6.717 1.00 83.88 85 ALA A O 1
ATOM 660 N N . GLY A 1 86 ? -2.047 -10.262 6.829 1.00 83.25 86 GLY A N 1
ATOM 661 C CA . GLY A 1 86 ? -1.965 -11.000 5.565 1.00 83.25 86 GLY A CA 1
ATOM 662 C C . GLY A 1 86 ? -2.015 -10.106 4.322 1.00 83.25 86 GLY A C 1
ATOM 663 O O . GLY A 1 86 ? -2.468 -10.553 3.280 1.00 83.25 86 GLY A O 1
ATOM 664 N N . MET A 1 87 ? -1.591 -8.846 4.442 1.00 80.94 87 MET A N 1
ATOM 665 C CA . MET A 1 87 ? -1.570 -7.831 3.380 1.00 80.94 87 MET A CA 1
ATOM 666 C C . MET A 1 87 ? -0.130 -7.465 2.993 1.00 80.94 87 MET A C 1
ATOM 668 O O . MET A 1 87 ? 0.221 -6.288 2.952 1.00 80.94 87 MET A O 1
ATOM 672 N N . ASN A 1 88 ? 0.734 -8.465 2.797 1.00 81.12 88 ASN A N 1
ATOM 673 C CA . ASN A 1 88 ? 2.139 -8.235 2.436 1.00 81.12 88 ASN A CA 1
ATOM 674 C C . ASN A 1 88 ? 2.435 -8.433 0.944 1.00 81.12 88 ASN A C 1
ATOM 676 O O . ASN A 1 88 ? 3.601 -8.349 0.569 1.00 81.12 88 ASN A O 1
ATOM 680 N N . ASP A 1 89 ? 1.424 -8.723 0.126 1.00 81.50 89 ASP A N 1
ATOM 681 C CA . ASP A 1 89 ? 1.614 -8.953 -1.302 1.00 81.50 89 ASP A CA 1
ATOM 682 C C . ASP A 1 89 ? 2.235 -7.724 -1.975 1.00 81.50 89 ASP A C 1
ATOM 684 O O . ASP A 1 89 ? 1.701 -6.614 -1.904 1.00 81.50 89 ASP A O 1
ATOM 688 N N . GLU A 1 90 ? 3.388 -7.943 -2.602 1.00 84.62 90 GLU A N 1
ATOM 689 C CA . GLU A 1 90 ? 4.063 -6.951 -3.430 1.00 84.62 90 GLU A CA 1
ATOM 690 C C . GLU A 1 90 ? 3.231 -6.705 -4.688 1.00 84.62 90 GLU A C 1
ATOM 692 O O . GLU A 1 90 ? 2.691 -7.633 -5.298 1.00 84.62 90 GLU A O 1
ATOM 697 N N . ILE A 1 91 ? 3.112 -5.437 -5.067 1.00 86.00 91 ILE A N 1
ATOM 698 C CA . ILE A 1 91 ? 2.307 -5.021 -6.209 1.00 86.00 91 ILE A CA 1
ATOM 699 C C . ILE A 1 91 ? 3.262 -4.590 -7.307 1.00 86.00 91 ILE A C 1
ATOM 701 O O . ILE A 1 91 ? 4.003 -3.624 -7.146 1.00 86.00 91 ILE A O 1
ATOM 705 N N . VAL A 1 92 ? 3.232 -5.308 -8.423 1.00 85.38 92 VAL A N 1
ATOM 706 C CA . VAL A 1 92 ? 4.028 -4.992 -9.607 1.00 85.38 92 VAL A CA 1
ATOM 707 C C . VAL A 1 92 ? 3.124 -4.293 -10.615 1.00 85.38 92 VAL A C 1
ATOM 709 O O . VAL A 1 92 ? 2.102 -4.847 -11.024 1.00 85.38 92 VAL A O 1
ATOM 712 N N . GLU A 1 93 ? 3.478 -3.067 -10.995 1.00 84.38 93 GLU A N 1
ATOM 713 C CA . GLU A 1 93 ? 2.794 -2.320 -12.050 1.00 84.38 93 GLU A CA 1
ATOM 714 C C . GLU A 1 93 ? 3.734 -2.074 -13.223 1.00 84.38 93 GLU A C 1
ATOM 716 O O . GLU A 1 93 ? 4.834 -1.547 -13.063 1.00 84.38 93 GLU A O 1
ATOM 721 N N . VAL A 1 94 ? 3.253 -2.406 -14.415 1.00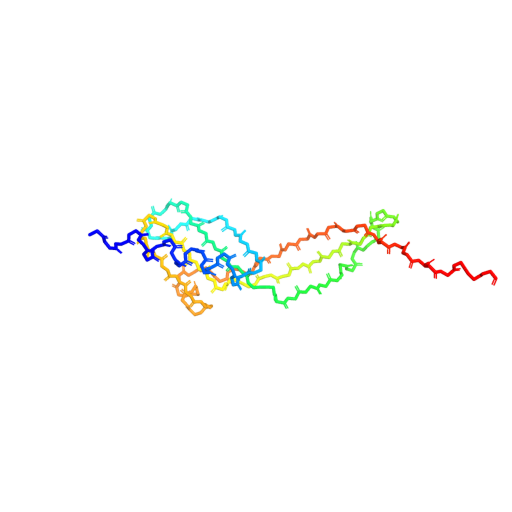 80.94 94 VAL A N 1
ATOM 722 C CA . VAL A 1 94 ? 3.957 -2.183 -15.674 1.00 80.94 94 VAL A CA 1
ATOM 723 C C . VAL A 1 94 ? 3.411 -0.911 -16.316 1.00 80.94 94 VAL A C 1
ATOM 725 O O . VAL A 1 94 ? 2.197 -0.754 -16.471 1.00 80.94 94 VAL A O 1
ATOM 728 N N . GLN A 1 95 ? 4.298 0.026 -16.641 1.00 76.88 95 GLN A N 1
ATOM 729 C CA . GLN A 1 95 ? 3.949 1.306 -17.251 1.00 76.88 95 GLN A CA 1
ATOM 730 C C . GLN A 1 95 ? 4.723 1.510 -18.550 1.00 76.88 95 GLN A C 1
ATOM 732 O O . GLN A 1 95 ? 5.951 1.528 -18.550 1.00 76.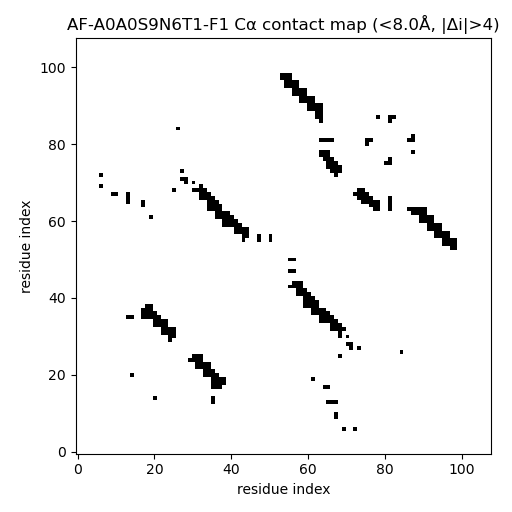88 95 GLN A O 1
ATOM 737 N N . GLU A 1 96 ? 4.000 1.771 -19.634 1.00 73.56 96 GLU A N 1
ATOM 738 C CA . GLU A 1 96 ? 4.576 2.206 -20.905 1.00 73.56 96 GLU A CA 1
ATOM 739 C C . GLU A 1 96 ? 4.714 3.735 -20.912 1.00 73.56 96 GLU A C 1
ATOM 741 O O . GLU A 1 96 ? 3.756 4.466 -20.626 1.00 73.56 96 GLU A O 1
ATOM 746 N N . ARG A 1 97 ? 5.904 4.246 -21.237 1.00 70.50 97 ARG A N 1
ATOM 747 C CA . ARG A 1 97 ? 6.158 5.685 -21.395 1.00 70.50 97 ARG A CA 1
ATOM 748 C C . ARG A 1 97 ? 6.772 5.964 -22.761 1.00 70.50 97 ARG A C 1
ATOM 750 O O . ARG A 1 97 ? 7.604 5.203 -23.245 1.00 70.50 97 ARG A O 1
ATOM 757 N N . GLU A 1 98 ? 6.351 7.066 -23.377 1.00 64.06 98 GLU A N 1
ATOM 758 C CA . GLU A 1 98 ? 6.957 7.555 -24.616 1.00 64.06 98 GLU A CA 1
ATOM 759 C C . GLU A 1 98 ? 8.378 8.043 -24.307 1.00 64.06 98 GLU A C 1
ATOM 761 O O . GLU A 1 98 ? 8.587 8.817 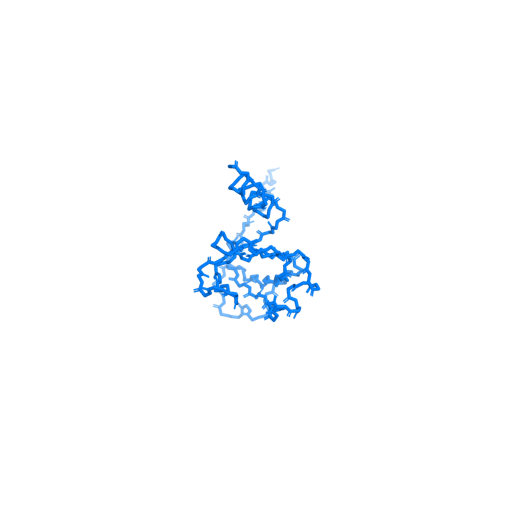-23.365 1.00 64.06 98 GLU A O 1
ATOM 766 N N . ILE A 1 99 ? 9.350 7.593 -25.101 1.00 63.72 99 ILE A N 1
ATOM 767 C CA . ILE A 1 99 ? 10.719 8.104 -25.072 1.00 63.72 99 ILE A CA 1
ATOM 768 C C . ILE A 1 99 ? 10.640 9.581 -25.453 1.00 63.72 99 ILE A C 1
ATOM 770 O O . ILE A 1 99 ? 10.404 9.924 -26.614 1.00 63.72 99 ILE A O 1
ATOM 774 N N . ASN A 1 100 ? 10.835 10.474 -24.481 1.00 53.38 100 ASN A N 1
ATOM 775 C CA . ASN A 1 100 ? 10.981 11.895 -24.773 1.00 53.38 100 ASN A CA 1
ATOM 776 C C . ASN A 1 100 ? 12.392 12.124 -25.331 1.00 53.38 100 ASN A C 1
ATOM 778 O O . ASN A 1 100 ? 13.325 12.471 -24.604 1.00 53.38 100 ASN A O 1
ATOM 782 N N . ASP A 1 101 ? 12.554 11.850 -26.622 1.00 48.09 101 ASP A N 1
ATOM 783 C CA . ASP A 1 101 ? 13.774 12.101 -27.378 1.00 48.09 101 ASP A CA 1
ATOM 784 C C . ASP A 1 101 ? 13.918 13.626 -27.554 1.00 48.09 101 ASP A C 1
ATOM 786 O O . ASP A 1 101 ? 13.497 14.211 -28.551 1.00 48.09 101 ASP A O 1
ATOM 790 N N . GLU A 1 102 ? 14.484 14.308 -26.555 1.00 53.25 102 GLU A N 1
ATOM 791 C CA . GLU A 1 102 ? 15.017 15.664 -26.723 1.00 53.25 102 GLU A CA 1
ATOM 792 C C . GLU A 1 102 ? 16.544 15.604 -26.874 1.00 53.25 102 GLU A C 1
ATOM 794 O O . GLU A 1 102 ? 17.289 15.838 -25.919 1.00 53.25 102 GLU A O 1
ATOM 799 N N . PRO A 1 103 ? 17.072 15.355 -28.083 1.00 47.84 103 PRO A N 1
ATOM 800 C CA . PRO A 1 103 ? 18.391 15.833 -28.422 1.00 47.84 103 PRO A CA 1
ATOM 801 C C . PRO A 1 103 ? 18.248 17.296 -28.859 1.00 47.84 103 PRO A C 1
ATOM 803 O O . PRO A 1 103 ? 18.183 17.598 -30.053 1.00 47.84 103 PRO A O 1
ATOM 806 N N . ASP A 1 104 ? 18.250 18.236 -27.907 1.00 53.34 104 ASP A N 1
ATOM 807 C CA . ASP A 1 104 ? 18.497 19.656 -28.208 1.00 53.34 104 ASP A CA 1
ATOM 808 C C . ASP A 1 104 ? 19.994 19.859 -28.523 1.00 53.34 104 ASP A C 1
ATOM 810 O O . ASP A 1 104 ? 20.761 20.511 -27.819 1.00 53.34 104 ASP A O 1
ATOM 814 N N . TYR A 1 105 ? 20.440 19.208 -29.597 1.00 57.91 105 TYR A N 1
ATOM 815 C CA . TYR A 1 105 ? 21.715 19.461 -30.250 1.00 57.91 105 TYR A CA 1
ATOM 816 C C . TYR A 1 105 ? 21.444 19.979 -31.656 1.00 57.91 105 TYR A C 1
ATOM 818 O O . TYR A 1 105 ? 21.970 19.477 -32.651 1.00 57.91 105 TYR A O 1
ATOM 826 N N . ARG A 1 106 ? 20.649 21.049 -31.751 1.00 48.72 106 ARG A N 1
ATOM 827 C CA . ARG A 1 106 ? 20.740 21.945 -32.903 1.00 48.72 106 ARG A CA 1
ATOM 828 C C . ARG A 1 106 ? 21.974 22.827 -32.719 1.00 48.72 106 ARG A C 1
ATOM 830 O O . ARG A 1 106 ? 21.883 23.997 -32.369 1.00 48.72 106 ARG A O 1
ATOM 837 N N . ASN A 1 107 ? 23.138 22.219 -32.913 1.00 45.69 107 ASN A N 1
ATOM 838 C CA . ASN A 1 107 ? 24.385 22.948 -33.061 1.00 45.69 107 ASN A CA 1
ATOM 839 C C . ASN A 1 107 ? 24.354 23.649 -34.433 1.00 45.69 107 ASN A C 1
ATOM 841 O O . ASN A 1 107 ? 24.459 22.968 -35.455 1.00 45.69 107 ASN A O 1
ATOM 845 N N . ASP A 1 108 ? 24.129 24.967 -34.442 1.00 63.59 108 ASP A N 1
ATOM 846 C CA . ASP A 1 108 ? 24.379 25.849 -35.598 1.00 63.59 108 ASP A CA 1
ATOM 847 C C . ASP A 1 108 ? 25.873 26.197 -35.689 1.00 63.59 108 ASP A C 1
ATOM 849 O O . ASP A 1 108 ? 26.476 26.494 -34.629 1.00 63.59 108 ASP A O 1
#